Protein AF-A0A956BL75-F1 (afdb_monomer)

Secondary structure (DSSP, 8-state):
--S--S-HHHHHHHTTTSHHHHHHHHHHH-HHHHHHTSTT--TTPPP--PPPPTT-EE-TTTT-STTEEEEEEGGGTEEEEEESS--SSPPTTHHHH-EEPSSPSEE-TTS-EEEEEESSSS-EEEEEEEETTEEEEEEESSHHHHHHHHHT--

Structure (mmCIF, N/CA/C/O backbone):
data_AF-A0A956BL75-F1
#
_entry.id   AF-A0A956BL75-F1
#
loop_
_atom_site.group_PDB
_atom_site.id
_atom_site.type_symbol
_atom_site.label_atom_id
_atom_site.label_alt_id
_atom_site.label_comp_id
_atom_site.label_asym_id
_atom_site.label_entity_id
_atom_site.label_seq_id
_atom_site.pdbx_PDB_ins_code
_atom_site.Cartn_x
_atom_site.Cartn_y
_atom_site.Cartn_z
_atom_site.occupancy
_atom_site.B_iso_or_equiv
_atom_site.auth_seq_id
_atom_site.auth_comp_id
_atom_site.auth_asym_id
_atom_site.auth_atom_id
_atom_site.pdbx_PDB_model_num
ATOM 1 N N . LEU A 1 1 ? 3.929 -4.082 -9.892 1.00 60.03 1 LEU A N 1
ATOM 2 C CA . LEU A 1 1 ? 3.280 -4.144 -8.554 1.00 60.03 1 LEU A CA 1
ATOM 3 C C . LEU A 1 1 ? 1.810 -4.545 -8.635 1.00 60.03 1 LEU A C 1
ATOM 5 O O . LEU A 1 1 ? 1.449 -5.554 -8.051 1.00 60.03 1 LEU A O 1
ATOM 9 N N . ILE A 1 2 ? 0.968 -3.814 -9.368 1.00 56.50 2 ILE A N 1
ATOM 10 C CA . ILE A 1 2 ? -0.475 -4.109 -9.475 1.00 56.50 2 ILE A CA 1
ATOM 11 C C . ILE A 1 2 ? -0.804 -5.107 -10.604 1.00 56.50 2 ILE A C 1
ATOM 13 O O . ILE A 1 2 ? -1.743 -5.888 -10.495 1.00 56.50 2 ILE A O 1
ATOM 17 N N . THR A 1 3 ? 0.013 -5.136 -11.657 1.00 53.84 3 THR A N 1
ATOM 18 C CA . THR A 1 3 ? -0.198 -5.933 -12.880 1.00 53.84 3 THR A CA 1
ATOM 19 C C . THR A 1 3 ? 0.192 -7.412 -12.768 1.00 53.84 3 THR A C 1
ATOM 21 O O . THR A 1 3 ? -0.153 -8.186 -13.651 1.00 53.84 3 THR A O 1
ATOM 24 N N . GLY A 1 4 ? 0.859 -7.818 -11.679 1.00 46.44 4 GLY A N 1
ATOM 25 C CA . GLY A 1 4 ? 1.045 -9.226 -11.311 1.00 46.44 4 GLY A CA 1
ATOM 26 C C . GLY A 1 4 ? 1.778 -10.096 -12.336 1.00 46.44 4 GLY A C 1
ATOM 27 O O . GLY A 1 4 ? 1.235 -11.117 -12.752 1.00 46.44 4 GLY A O 1
ATOM 28 N N . SER A 1 5 ? 3.013 -9.757 -12.711 1.00 50.50 5 SER A N 1
ATOM 29 C CA . SER A 1 5 ? 3.868 -10.765 -13.341 1.00 50.50 5 SER A CA 1
ATOM 30 C C . SER A 1 5 ? 4.125 -11.916 -12.365 1.00 50.50 5 SER A C 1
ATOM 32 O O . SER A 1 5 ? 4.297 -11.716 -11.160 1.00 50.50 5 SER A O 1
ATOM 34 N N . GLY A 1 6 ? 4.093 -13.143 -12.884 1.00 52.66 6 GLY A N 1
ATOM 35 C CA . GLY A 1 6 ? 4.234 -14.361 -12.082 1.00 52.66 6 GLY A CA 1
ATOM 36 C C . GLY A 1 6 ? 5.617 -14.539 -11.444 1.00 52.66 6 GLY A C 1
ATOM 37 O O . GLY A 1 6 ? 5.751 -15.364 -10.546 1.00 52.66 6 GLY A O 1
ATOM 38 N N . ASP A 1 7 ? 6.619 -13.761 -11.869 1.00 64.81 7 ASP A N 1
ATOM 39 C CA . ASP A 1 7 ? 7.974 -13.773 -11.317 1.00 64.81 7 ASP A CA 1
ATOM 40 C C . ASP A 1 7 ? 8.522 -12.346 -11.161 1.00 64.81 7 ASP A C 1
ATOM 42 O O . ASP A 1 7 ? 9.241 -11.807 -12.003 1.00 64.81 7 ASP A O 1
ATOM 46 N N . ALA A 1 8 ? 8.199 -11.732 -10.026 1.00 59.56 8 ALA A N 1
ATOM 47 C CA . ALA A 1 8 ? 8.665 -10.391 -9.700 1.00 59.56 8 ALA A CA 1
ATOM 48 C C . ALA A 1 8 ? 10.193 -10.275 -9.559 1.00 59.56 8 ALA A C 1
ATOM 50 O O . ALA A 1 8 ? 10.729 -9.175 -9.690 1.00 59.56 8 ALA A O 1
ATOM 51 N N . ARG A 1 9 ? 10.909 -11.381 -9.291 1.00 61.72 9 ARG A N 1
ATOM 52 C CA . ARG A 1 9 ? 12.379 -11.369 -9.244 1.00 61.72 9 ARG A CA 1
ATOM 53 C C . ARG A 1 9 ? 12.963 -11.309 -10.651 1.00 61.72 9 ARG A C 1
ATOM 55 O O . ARG A 1 9 ? 13.946 -10.601 -10.847 1.00 61.72 9 ARG A O 1
ATOM 62 N N . ALA A 1 10 ? 12.386 -12.033 -11.609 1.00 59.06 10 ALA A N 1
ATOM 63 C CA . ALA A 1 10 ? 12.796 -11.959 -13.010 1.00 59.06 10 ALA A CA 1
ATOM 64 C C . ALA A 1 10 ? 12.554 -10.559 -13.592 1.00 59.06 10 ALA A C 1
ATOM 66 O O . ALA A 1 10 ? 13.472 -9.980 -14.172 1.00 59.06 10 ALA A O 1
ATOM 67 N N . ASP A 1 11 ? 11.380 -9.978 -13.348 1.00 60.78 11 ASP A N 1
ATOM 68 C CA . ASP A 1 11 ? 11.044 -8.630 -13.816 1.00 60.78 11 ASP A CA 1
ATOM 69 C C . ASP A 1 11 ? 11.942 -7.554 -13.198 1.00 60.78 11 ASP A C 1
ATOM 71 O O . ASP A 1 11 ? 12.457 -6.687 -13.901 1.00 60.78 11 ASP A O 1
ATOM 75 N N . ALA A 1 12 ? 12.188 -7.620 -11.886 1.00 58.88 12 ALA A N 1
ATOM 76 C CA . ALA A 1 12 ? 13.060 -6.653 -11.227 1.00 58.88 12 ALA A CA 1
ATOM 77 C C . ALA A 1 12 ? 14.527 -6.789 -11.681 1.00 58.88 12 ALA A C 1
ATOM 79 O O . ALA A 1 12 ? 15.234 -5.791 -11.776 1.00 58.88 12 ALA A O 1
ATOM 80 N N . ARG A 1 13 ? 14.991 -7.996 -12.036 1.00 58.41 13 ARG A N 1
ATOM 81 C CA . ARG A 1 13 ? 16.328 -8.195 -12.626 1.00 58.41 13 ARG A CA 1
ATOM 82 C C . ARG A 1 13 ? 16.459 -7.622 -14.035 1.00 58.41 13 ARG A C 1
ATOM 84 O O . ARG A 1 13 ? 17.552 -7.202 -14.395 1.00 58.41 13 ARG A O 1
ATOM 91 N N . GLN A 1 14 ? 15.387 -7.584 -14.826 1.00 56.22 14 GLN A N 1
ATOM 92 C CA . GLN A 1 14 ? 15.415 -6.932 -16.144 1.00 56.22 14 GLN A CA 1
ATOM 93 C C . GLN A 1 14 ? 15.562 -5.406 -16.044 1.00 56.22 14 GLN A C 1
ATOM 95 O O . GLN A 1 14 ? 15.996 -4.773 -16.999 1.00 56.22 14 GLN A O 1
ATOM 100 N N . LEU A 1 15 ? 15.254 -4.836 -14.876 1.00 53.03 15 LEU A N 1
ATOM 101 C CA . LEU A 1 15 ? 15.362 -3.413 -14.560 1.00 53.03 15 LEU A CA 1
ATOM 102 C C . LEU A 1 15 ? 16.578 -3.101 -13.661 1.00 53.03 15 LEU A C 1
ATOM 104 O O . LEU A 1 15 ? 16.610 -2.046 -13.040 1.00 53.03 15 LEU A O 1
ATOM 108 N N . ALA A 1 16 ? 17.556 -4.013 -13.543 1.00 51.25 16 ALA A N 1
ATOM 109 C CA . ALA A 1 16 ? 18.610 -3.994 -12.513 1.00 51.25 16 ALA A CA 1
ATOM 110 C C . ALA A 1 16 ? 19.476 -2.716 -12.445 1.00 51.25 16 ALA A C 1
ATOM 112 O O . ALA A 1 16 ? 20.066 -2.451 -11.394 1.00 51.25 16 ALA A O 1
ATOM 113 N N . ASP A 1 17 ? 19.519 -1.921 -13.517 1.00 52.91 17 ASP A N 1
ATOM 114 C CA . ASP A 1 17 ? 20.222 -0.631 -13.554 1.00 52.91 17 ASP A CA 1
ATOM 115 C C . ASP A 1 17 ? 19.415 0.521 -12.918 1.00 52.91 17 ASP A C 1
ATOM 117 O O . ASP A 1 17 ? 19.926 1.629 -12.751 1.00 52.91 17 ASP A O 1
ATOM 121 N N . GLU A 1 18 ? 18.164 0.280 -12.513 1.00 65.38 18 GLU A N 1
ATOM 122 C CA . GLU A 1 18 ? 17.333 1.255 -11.812 1.00 65.38 18 GLU A CA 1
ATOM 123 C C . GLU A 1 18 ? 17.427 1.085 -10.282 1.00 65.38 18 GLU A C 1
ATOM 125 O O . GLU A 1 18 ? 17.091 0.018 -9.753 1.00 65.38 18 GLU A O 1
ATOM 130 N N . PRO A 1 19 ? 17.765 2.147 -9.519 1.00 69.94 19 PRO A N 1
ATOM 131 C CA . PRO A 1 19 ? 17.785 2.117 -8.049 1.00 69.94 19 PRO A CA 1
ATOM 132 C C . PRO A 1 19 ? 16.494 1.574 -7.411 1.00 69.94 19 PRO A C 1
ATOM 134 O O . PRO A 1 19 ? 16.517 0.946 -6.358 1.00 69.94 19 PRO A O 1
ATOM 137 N N . ARG A 1 20 ? 15.348 1.751 -8.076 1.00 69.75 20 ARG A N 1
ATOM 138 C CA . ARG A 1 20 ? 14.040 1.259 -7.618 1.00 69.75 20 ARG A CA 1
ATOM 139 C C . ARG A 1 20 ? 13.873 -0.251 -7.764 1.00 69.75 20 ARG A C 1
ATOM 141 O O . ARG A 1 20 ? 13.225 -0.875 -6.926 1.00 69.75 20 ARG A O 1
ATOM 148 N N . ALA A 1 21 ? 14.462 -0.848 -8.798 1.00 72.44 21 ALA A N 1
ATOM 149 C CA . ALA A 1 21 ? 14.468 -2.295 -8.962 1.00 72.44 21 ALA A CA 1
ATOM 150 C C . ALA A 1 21 ? 15.277 -2.965 -7.845 1.00 72.44 21 ALA A C 1
ATOM 152 O O . ALA A 1 21 ? 14.875 -4.011 -7.340 1.00 72.44 21 ALA A O 1
ATOM 153 N N . GLN A 1 22 ? 16.358 -2.321 -7.392 1.00 77.38 22 GLN A N 1
ATOM 154 C CA . GLN A 1 22 ? 17.138 -2.787 -6.246 1.00 77.38 22 GLN A CA 1
ATOM 155 C C . GLN A 1 22 ? 16.331 -2.762 -4.947 1.00 77.38 22 GLN A C 1
ATOM 157 O O . GLN A 1 22 ? 16.410 -3.721 -4.188 1.00 77.38 22 GLN A O 1
ATOM 162 N N . GLU A 1 23 ? 15.506 -1.740 -4.707 1.00 77.50 23 GLU A N 1
ATOM 163 C CA . GLU A 1 23 ? 14.639 -1.698 -3.519 1.00 77.50 23 GLU A CA 1
ATOM 164 C C . GLU A 1 23 ? 13.542 -2.778 -3.559 1.00 77.50 23 GLU A C 1
ATOM 166 O O . GLU A 1 23 ? 13.236 -3.399 -2.541 1.00 77.50 23 GLU A O 1
ATOM 171 N N . ILE A 1 24 ? 13.009 -3.096 -4.745 1.00 76.94 24 ILE A N 1
ATOM 172 C CA . ILE A 1 24 ? 12.106 -4.246 -4.926 1.00 76.94 24 ILE A CA 1
ATOM 173 C C . ILE A 1 24 ? 12.846 -5.561 -4.651 1.00 76.94 24 ILE A C 1
ATOM 175 O O . ILE A 1 24 ? 12.344 -6.415 -3.920 1.00 76.94 24 ILE A O 1
ATOM 179 N N . LEU A 1 25 ? 14.044 -5.735 -5.213 1.00 79.44 25 LEU A N 1
ATOM 180 C CA . LEU A 1 25 ? 14.860 -6.930 -4.997 1.00 79.44 25 LEU A CA 1
ATOM 181 C C . LEU A 1 25 ? 15.270 -7.081 -3.530 1.00 79.44 25 LEU A C 1
ATOM 183 O O . LEU A 1 25 ? 15.259 -8.203 -3.029 1.00 79.44 25 LEU A O 1
ATOM 187 N N . LEU A 1 26 ? 15.575 -5.982 -2.839 1.00 81.06 26 LEU A N 1
ATOM 188 C CA . LEU A 1 26 ? 15.877 -5.968 -1.413 1.00 81.06 26 LEU A CA 1
ATOM 189 C C . LEU A 1 26 ? 14.651 -6.370 -0.602 1.00 81.06 26 LEU A C 1
ATOM 191 O O . LEU A 1 26 ? 14.758 -7.264 0.226 1.00 81.06 26 LEU A O 1
ATOM 195 N N . ALA A 1 27 ? 13.480 -5.790 -0.872 1.00 78.94 27 ALA A N 1
ATOM 196 C CA . ALA A 1 27 ? 12.259 -6.165 -0.167 1.00 78.94 27 ALA A CA 1
ATOM 197 C C . ALA A 1 27 ? 11.928 -7.653 -0.335 1.00 78.94 27 ALA A C 1
ATOM 199 O O . ALA A 1 27 ? 11.509 -8.285 0.624 1.00 78.94 27 ALA A O 1
ATOM 200 N N . ILE A 1 28 ? 12.170 -8.238 -1.513 1.00 78.56 28 ILE A N 1
ATOM 201 C CA . ILE A 1 28 ? 11.916 -9.667 -1.769 1.00 78.56 28 ILE A CA 1
ATOM 202 C C . ILE A 1 28 ? 13.048 -10.574 -1.236 1.00 78.56 28 ILE A C 1
ATOM 204 O O . ILE A 1 28 ? 12.814 -11.740 -0.907 1.00 78.56 28 ILE A O 1
ATOM 208 N N . GLY A 1 29 ? 14.297 -10.107 -1.250 1.00 80.50 29 GLY A N 1
ATOM 209 C CA . GLY A 1 29 ? 15.486 -10.884 -0.878 1.00 80.50 29 GLY A CA 1
ATOM 210 C C . GLY A 1 29 ? 15.790 -10.849 0.618 1.00 80.50 29 GLY A C 1
ATOM 211 O O . GLY A 1 29 ? 16.109 -11.886 1.195 1.00 80.50 29 GLY A O 1
ATOM 212 N N . SER A 1 30 ? 15.619 -9.677 1.225 1.00 85.50 30 SER A N 1
ATOM 213 C CA . SER A 1 30 ? 15.847 -9.374 2.6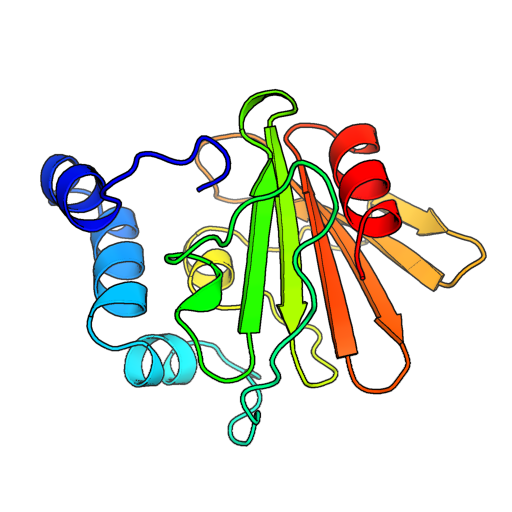38 1.00 85.50 30 SER A CA 1
ATOM 214 C C . SER A 1 30 ? 14.758 -8.426 3.176 1.00 85.50 30 SER A C 1
ATOM 216 O O . SER A 1 30 ? 15.015 -7.240 3.406 1.00 85.50 30 SER A O 1
ATOM 218 N N . PRO A 1 31 ? 13.528 -8.916 3.420 1.00 82.56 31 PRO A N 1
ATOM 219 C CA . PRO A 1 31 ? 12.431 -8.054 3.859 1.00 82.56 31 PRO A CA 1
ATOM 220 C C . PRO A 1 31 ? 12.683 -7.320 5.183 1.00 82.56 31 PRO A C 1
ATOM 222 O O . PRO A 1 31 ? 12.211 -6.199 5.362 1.00 82.56 31 PRO A O 1
ATOM 225 N N . ALA A 1 32 ? 13.438 -7.932 6.102 1.00 83.62 32 ALA A N 1
ATOM 226 C CA . ALA A 1 32 ? 13.819 -7.309 7.369 1.00 83.62 32 ALA A CA 1
ATOM 227 C C . ALA A 1 32 ? 14.713 -6.075 7.155 1.00 83.62 32 ALA A C 1
ATOM 229 O O . ALA A 1 32 ? 14.476 -5.036 7.766 1.00 83.62 32 ALA A O 1
ATOM 230 N N . ASP A 1 33 ? 15.677 -6.161 6.235 1.00 84.56 33 ASP A N 1
ATOM 231 C CA . ASP A 1 33 ? 16.564 -5.042 5.901 1.00 84.56 33 ASP A CA 1
ATOM 232 C C . ASP A 1 33 ? 15.786 -3.912 5.214 1.00 84.56 33 ASP A C 1
ATOM 234 O O . ASP A 1 33 ? 16.001 -2.737 5.507 1.00 84.56 33 ASP A O 1
ATOM 238 N N . ALA A 1 34 ? 14.841 -4.257 4.330 1.00 83.81 34 ALA A N 1
ATOM 239 C CA . ALA A 1 34 ? 13.962 -3.276 3.697 1.00 83.81 34 ALA A CA 1
ATOM 240 C C . ALA A 1 34 ? 13.078 -2.549 4.723 1.00 83.81 34 ALA A C 1
ATOM 242 O O . ALA A 1 34 ? 12.913 -1.337 4.634 1.00 83.81 34 ALA A O 1
ATOM 243 N N . A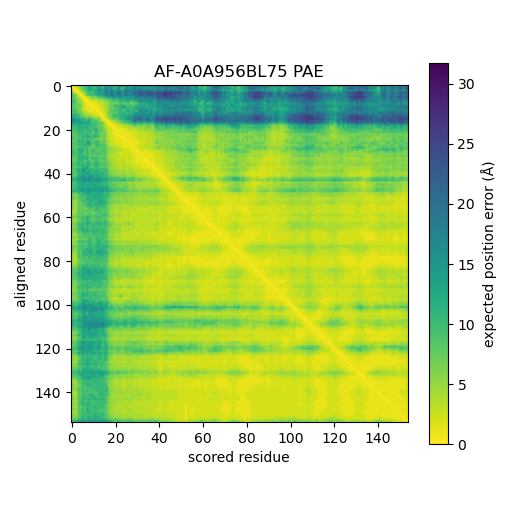LA A 1 35 ? 12.545 -3.266 5.717 1.00 84.69 35 ALA A N 1
ATOM 244 C CA . ALA A 1 35 ? 11.775 -2.676 6.809 1.00 84.69 35 ALA A CA 1
ATOM 245 C C . ALA A 1 35 ? 12.630 -1.773 7.713 1.00 84.69 35 ALA A C 1
ATOM 247 O O . ALA A 1 35 ? 12.201 -0.673 8.046 1.00 84.69 35 ALA A O 1
ATOM 248 N N . ALA A 1 36 ? 13.857 -2.185 8.046 1.00 85.75 36 ALA A N 1
ATOM 249 C CA . ALA A 1 36 ? 14.774 -1.408 8.884 1.00 85.75 36 ALA A CA 1
ATOM 250 C C . ALA A 1 36 ? 15.181 -0.054 8.269 1.00 85.75 36 ALA A C 1
ATOM 252 O O . ALA A 1 36 ? 15.570 0.860 8.994 1.00 85.75 36 ALA A O 1
ATOM 253 N N . LYS A 1 37 ? 15.083 0.095 6.941 1.00 85.94 37 LYS A N 1
ATOM 254 C CA . LYS A 1 37 ? 15.328 1.363 6.234 1.00 85.94 37 LYS A CA 1
ATOM 255 C C . LYS A 1 37 ? 14.166 2.357 6.313 1.00 85.94 37 LYS A C 1
ATOM 257 O O . LYS A 1 37 ? 14.352 3.523 5.970 1.00 85.94 37 LYS A O 1
ATOM 262 N N . VAL A 1 38 ? 12.969 1.914 6.691 1.00 87.75 38 VAL A N 1
ATOM 263 C CA . VAL A 1 38 ? 11.769 2.756 6.697 1.00 87.75 38 VAL A CA 1
ATOM 264 C C . VAL A 1 38 ? 11.622 3.393 8.076 1.00 87.75 38 VAL A C 1
ATOM 266 O O . VAL A 1 38 ? 11.249 2.737 9.047 1.00 87.75 38 VAL A O 1
ATOM 269 N N . GLU A 1 39 ? 11.912 4.689 8.167 1.00 88.69 39 GLU A N 1
ATOM 270 C CA . GLU A 1 39 ? 11.751 5.450 9.408 1.00 88.69 39 GLU A CA 1
ATOM 271 C C . GLU A 1 39 ? 10.296 5.393 9.903 1.00 88.69 39 GLU A C 1
ATOM 273 O O . GLU A 1 39 ? 9.352 5.590 9.136 1.00 88.69 39 GLU A O 1
ATOM 278 N N . GLY A 1 40 ? 10.109 5.089 11.191 1.00 88.88 40 GLY A N 1
ATOM 279 C CA . GLY A 1 40 ? 8.784 4.943 11.801 1.00 88.88 40 GLY A CA 1
ATOM 280 C C . GLY A 1 40 ? 8.059 3.633 11.468 1.00 88.88 40 GLY A C 1
ATOM 281 O O . GLY A 1 40 ? 6.895 3.477 11.842 1.00 88.88 40 GLY A O 1
ATOM 282 N N . TRP A 1 41 ? 8.710 2.682 10.785 1.00 91.38 41 TRP A N 1
ATOM 283 C CA . TRP A 1 41 ? 8.132 1.360 10.555 1.00 91.38 41 TRP A CA 1
ATOM 284 C C . TRP A 1 41 ? 8.038 0.555 11.864 1.00 91.38 41 TRP A C 1
ATOM 286 O O . TRP A 1 41 ? 9.024 0.489 12.603 1.00 91.38 41 TRP A O 1
ATOM 296 N N . PRO A 1 42 ? 6.892 -0.081 12.179 1.00 89.50 42 PRO A N 1
ATOM 297 C CA . PRO A 1 42 ? 6.772 -0.859 13.408 1.00 89.50 42 PRO A CA 1
ATOM 298 C C . PRO A 1 42 ? 7.661 -2.114 13.370 1.00 89.50 42 PRO A C 1
ATOM 300 O O . PRO A 1 42 ? 7.609 -2.897 12.421 1.00 89.50 42 PRO A O 1
ATOM 303 N N . ALA A 1 43 ? 8.471 -2.319 14.413 1.00 81.12 43 ALA A N 1
ATOM 304 C CA . ALA A 1 43 ? 9.460 -3.401 14.463 1.00 81.12 43 ALA A CA 1
ATOM 305 C C . ALA A 1 43 ? 8.857 -4.784 14.789 1.00 81.12 43 ALA A C 1
ATOM 307 O O . ALA A 1 43 ? 9.363 -5.806 14.326 1.00 81.12 43 ALA A O 1
ATOM 308 N N . ASP A 1 44 ? 7.755 -4.814 15.542 1.00 84.38 44 ASP A N 1
ATOM 309 C CA . ASP A 1 44 ? 7.231 -6.034 16.174 1.00 84.38 44 ASP A CA 1
ATOM 310 C C . ASP A 1 44 ? 5.946 -6.566 15.521 1.00 84.38 44 ASP A C 1
ATOM 312 O O . ASP A 1 44 ? 5.122 -7.214 16.169 1.00 84.38 44 ASP A O 1
ATOM 316 N N . LEU A 1 45 ? 5.759 -6.311 14.223 1.00 90.44 45 LEU A N 1
ATOM 317 C CA . LEU A 1 45 ? 4.584 -6.803 13.506 1.00 90.44 45 LEU A CA 1
ATOM 318 C C . LEU A 1 45 ? 4.595 -8.336 13.436 1.00 90.44 45 LEU A C 1
ATOM 320 O O . LEU A 1 45 ? 5.598 -8.961 13.078 1.00 90.44 45 LEU A O 1
ATOM 324 N N . ALA A 1 46 ? 3.463 -8.955 13.758 1.00 89.25 46 ALA A N 1
ATOM 325 C CA . ALA A 1 46 ? 3.274 -10.393 13.630 1.00 89.25 46 ALA A CA 1
ATOM 326 C C . ALA A 1 46 ? 2.613 -10.729 12.290 1.00 89.25 46 ALA A C 1
ATOM 328 O O . ALA A 1 46 ? 1.711 -10.024 11.837 1.00 89.25 46 ALA A O 1
ATOM 329 N N . ASP A 1 47 ? 3.030 -11.830 11.667 1.00 89.44 47 ASP A N 1
ATOM 330 C CA . ASP A 1 47 ? 2.359 -12.313 10.465 1.00 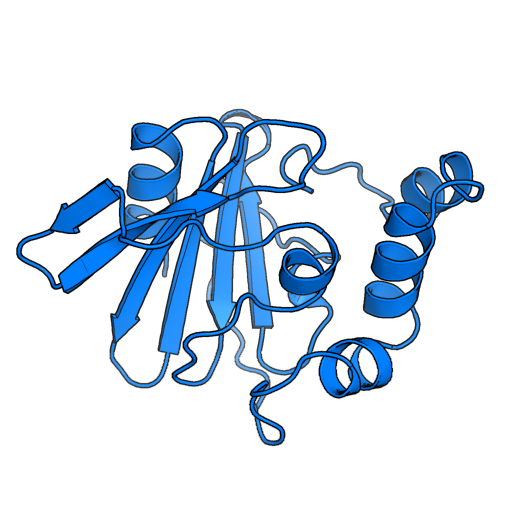89.44 47 ASP A CA 1
ATOM 331 C C . ASP A 1 47 ? 0.973 -12.843 10.824 1.00 89.44 47 ASP A C 1
ATOM 333 O O . ASP A 1 47 ? 0.828 -13.747 11.649 1.00 89.44 47 ASP A O 1
ATOM 337 N N . GLU A 1 48 ? -0.041 -12.308 10.156 1.00 88.12 48 GLU A N 1
ATOM 338 C CA . GLU A 1 48 ? -1.405 -12.804 10.229 1.00 88.12 48 GLU A CA 1
ATOM 339 C C . GLU A 1 48 ? -1.854 -13.294 8.856 1.00 88.12 48 GLU A C 1
ATOM 341 O O . GLU A 1 48 ? -1.579 -12.678 7.823 1.00 88.12 48 GLU A O 1
ATOM 346 N N . ARG A 1 49 ? -2.549 -14.434 8.840 1.00 83.81 49 ARG A N 1
ATOM 347 C CA . ARG A 1 49 ? -3.100 -15.005 7.612 1.00 83.81 49 ARG A CA 1
ATOM 348 C C . ARG A 1 49 ? -4.497 -14.462 7.372 1.00 83.81 49 ARG A C 1
ATOM 350 O O . ARG A 1 49 ? -5.475 -15.021 7.860 1.00 83.81 49 ARG A O 1
ATOM 357 N N . LEU A 1 50 ? -4.579 -13.422 6.553 1.00 91.94 50 LEU A N 1
ATOM 358 C CA . LEU A 1 50 ? -5.857 -12.900 6.088 1.00 91.94 50 LEU A CA 1
ATOM 359 C C . LEU A 1 50 ? -6.417 -13.742 4.942 1.00 91.94 50 LEU A C 1
ATOM 361 O O . LEU A 1 50 ? -5.689 -14.271 4.095 1.00 91.94 50 LEU A O 1
ATOM 365 N N . ARG A 1 51 ? -7.747 -13.841 4.890 1.00 93.75 51 ARG A N 1
ATOM 366 C CA . ARG A 1 51 ? -8.436 -14.470 3.765 1.00 93.75 51 ARG A CA 1
ATOM 367 C C . ARG A 1 51 ? -8.220 -13.624 2.511 1.00 93.75 51 ARG A C 1
ATOM 369 O O . ARG A 1 51 ? -8.468 -12.425 2.518 1.00 93.75 51 ARG A O 1
ATOM 376 N N . THR A 1 52 ? -7.815 -14.260 1.414 1.00 94.94 52 THR A N 1
ATOM 377 C CA . THR A 1 52 ? -7.719 -13.580 0.117 1.00 94.94 52 THR A CA 1
ATOM 378 C C . THR A 1 52 ? -9.107 -13.114 -0.343 1.00 94.94 52 THR A C 1
ATOM 380 O O . THR A 1 52 ? -10.016 -13.949 -0.428 1.00 94.94 52 THR A O 1
ATOM 383 N N . PRO A 1 53 ? -9.288 -11.820 -0.667 1.00 95.75 53 PRO A N 1
ATOM 384 C CA . PRO A 1 53 ? -10.549 -11.313 -1.198 1.00 95.75 53 PRO A CA 1
ATOM 385 C C . PRO A 1 53 ? -10.939 -11.964 -2.530 1.00 95.75 53 PRO A C 1
ATOM 387 O O . PRO A 1 53 ? -10.089 -12.379 -3.322 1.00 95.75 53 PRO A O 1
ATOM 390 N N . ASN A 1 54 ? -12.241 -12.036 -2.811 1.00 94.00 54 ASN A N 1
ATOM 391 C CA . ASN A 1 54 ? -12.748 -12.671 -4.029 1.00 94.00 54 ASN A CA 1
ATOM 392 C C . ASN A 1 54 ? -12.202 -11.987 -5.296 1.00 94.00 54 ASN A C 1
ATOM 394 O O . ASN A 1 54 ? -12.352 -10.781 -5.475 1.00 94.00 54 ASN A O 1
ATOM 398 N N . GLY A 1 55 ? -11.608 -12.771 -6.201 1.00 93.19 55 GLY A N 1
ATOM 399 C CA . GLY A 1 55 ? -11.013 -12.271 -7.449 1.00 93.19 55 GLY A CA 1
ATOM 400 C C . GLY A 1 55 ? -9.592 -11.715 -7.303 1.00 93.19 55 GLY A C 1
ATOM 401 O O . GLY A 1 55 ? -8.957 -11.400 -8.307 1.00 93.19 55 GLY A O 1
ATOM 402 N N . TYR A 1 56 ? -9.064 -11.642 -6.080 1.00 95.38 56 TYR A N 1
ATOM 403 C CA . TYR A 1 56 ? -7.684 -11.249 -5.824 1.00 95.38 56 TYR A CA 1
ATOM 404 C C . TYR A 1 56 ? -6.758 -12.469 -5.735 1.00 95.38 56 TYR A C 1
ATOM 406 O O . TYR A 1 56 ? -7.185 -13.605 -5.527 1.00 95.38 56 TYR A O 1
ATOM 414 N N . ARG A 1 57 ? -5.455 -12.223 -5.879 1.00 94.56 57 ARG A N 1
ATOM 415 C CA . ARG A 1 57 ? -4.371 -13.186 -5.642 1.00 94.56 57 ARG A CA 1
ATOM 416 C C . ARG A 1 57 ? -3.356 -12.580 -4.685 1.00 94.56 57 ARG A C 1
ATOM 418 O O . ARG A 1 57 ? -3.191 -11.365 -4.681 1.00 94.56 57 ARG A O 1
ATOM 425 N N . VAL A 1 58 ? -2.656 -13.405 -3.911 1.00 93.38 58 VAL A N 1
ATOM 426 C CA . VAL A 1 58 ? -1.555 -12.941 -3.047 1.00 93.38 58 VAL A CA 1
ATOM 427 C C . VAL A 1 58 ? -0.494 -12.227 -3.888 1.00 93.38 58 VAL A C 1
ATOM 429 O O . VAL A 1 58 ? -0.117 -12.711 -4.956 1.00 93.38 58 VAL A O 1
ATOM 432 N N . ASN A 1 59 ? -0.024 -11.075 -3.408 1.00 91.12 59 ASN A N 1
ATOM 433 C CA . ASN A 1 59 ? 1.043 -10.308 -4.037 1.00 91.12 59 ASN A CA 1
ATOM 434 C C . ASN A 1 59 ? 2.355 -10.486 -3.258 1.00 91.12 59 ASN A C 1
ATOM 436 O O . ASN A 1 59 ? 2.529 -9.816 -2.242 1.00 91.12 59 ASN A O 1
ATOM 440 N N . PRO A 1 60 ? 3.300 -11.309 -3.749 1.00 86.06 60 PRO A N 1
ATOM 441 C CA . PRO A 1 60 ? 4.505 -11.658 -2.998 1.00 86.06 60 PRO A CA 1
ATOM 442 C C . PRO A 1 60 ? 5.472 -10.485 -2.798 1.00 86.06 60 PRO A C 1
ATOM 444 O O . PRO A 1 60 ? 6.314 -10.536 -1.911 1.00 86.06 60 PRO A O 1
ATOM 447 N N . VAL A 1 61 ? 5.380 -9.437 -3.623 1.00 86.56 61 VAL A N 1
ATOM 448 C CA . VAL A 1 61 ? 6.253 -8.259 -3.518 1.00 86.56 61 VAL A CA 1
ATOM 449 C C . VAL A 1 61 ? 5.744 -7.313 -2.445 1.00 86.56 61 VAL A C 1
ATOM 451 O O . VAL A 1 61 ? 6.512 -6.834 -1.621 1.00 86.56 61 VAL A O 1
ATOM 454 N N . LEU A 1 62 ? 4.440 -7.033 -2.466 1.00 90.44 62 LEU A N 1
ATOM 455 C CA . LEU A 1 62 ? 3.816 -6.128 -1.504 1.00 90.44 62 LEU A CA 1
ATOM 456 C C . LEU A 1 62 ? 3.631 -6.777 -0.128 1.00 90.44 62 LEU A C 1
ATOM 458 O O . LEU A 1 62 ? 3.530 -6.059 0.856 1.00 90.44 62 LEU A O 1
ATOM 462 N N . SER A 1 63 ? 3.603 -8.111 -0.052 1.00 91.06 63 SER A N 1
ATOM 463 C CA . SER A 1 63 ? 3.532 -8.870 1.202 1.00 91.06 63 SER A CA 1
ATOM 464 C C . SER A 1 63 ? 4.905 -9.323 1.706 1.00 91.06 63 SER A C 1
ATOM 466 O O . SER A 1 63 ? 4.985 -10.282 2.468 1.00 91.06 63 SER A O 1
ATOM 468 N N . ALA A 1 64 ? 5.999 -8.750 1.195 1.00 87.06 64 ALA A N 1
ATOM 469 C CA . ALA A 1 64 ? 7.326 -9.268 1.504 1.00 87.06 64 ALA A CA 1
ATOM 470 C C . ALA A 1 64 ? 7.722 -8.990 2.962 1.00 87.06 64 ALA A C 1
ATOM 472 O O . ALA A 1 64 ? 8.348 -9.830 3.606 1.00 87.06 64 ALA A O 1
ATOM 473 N N . ALA A 1 65 ? 7.346 -7.821 3.484 1.00 89.56 65 ALA A N 1
ATOM 474 C CA . ALA A 1 65 ? 7.650 -7.426 4.850 1.00 89.56 65 ALA A CA 1
ATOM 475 C C . ALA A 1 65 ? 6.767 -8.138 5.880 1.00 89.56 65 ALA A C 1
ATOM 477 O O . ALA A 1 65 ? 5.589 -8.409 5.647 1.00 89.56 65 ALA A O 1
ATOM 478 N N . ARG A 1 66 ? 7.357 -8.400 7.049 1.00 90.38 66 ARG A N 1
ATOM 479 C CA . ARG A 1 66 ? 6.680 -9.061 8.165 1.00 90.38 66 ARG A CA 1
ATOM 480 C C . ARG A 1 66 ? 5.450 -8.266 8.608 1.00 90.38 66 ARG A C 1
ATOM 482 O O . ARG A 1 66 ? 5.496 -7.040 8.707 1.00 90.38 66 ARG A O 1
ATOM 489 N N . GLY A 1 67 ? 4.363 -8.982 8.873 1.00 92.69 67 GLY A N 1
ATOM 490 C CA . GLY A 1 67 ? 3.071 -8.429 9.256 1.00 92.69 67 GLY A CA 1
ATOM 491 C C . GLY A 1 67 ? 2.351 -7.686 8.138 1.00 92.69 67 GLY A C 1
ATOM 492 O O . GLY A 1 67 ? 1.399 -6.964 8.420 1.00 92.69 67 GLY A O 1
ATOM 493 N N . VAL A 1 68 ? 2.775 -7.849 6.881 1.00 94.69 68 VAL A N 1
ATOM 494 C CA . VAL A 1 68 ? 2.099 -7.264 5.723 1.00 94.69 68 VAL A CA 1
ATOM 495 C C . VAL A 1 68 ? 1.454 -8.362 4.883 1.00 94.69 68 VAL A C 1
ATOM 497 O O . VAL A 1 68 ? 2.124 -9.192 4.276 1.00 94.69 68 VAL A O 1
ATOM 500 N N . SER A 1 69 ? 0.127 -8.337 4.797 1.00 95.56 69 SER A N 1
ATOM 501 C CA . SER A 1 69 ? -0.647 -9.151 3.859 1.00 95.56 69 SER A CA 1
ATOM 502 C C . SER A 1 69 ? -1.031 -8.304 2.654 1.00 95.56 69 SER A C 1
ATOM 504 O O . SER A 1 69 ? -1.626 -7.242 2.812 1.00 95.56 69 SER A O 1
ATOM 506 N N . ALA A 1 70 ? -0.733 -8.762 1.439 1.00 95.62 70 ALA A N 1
ATOM 507 C CA . ALA A 1 70 ? -1.070 -8.011 0.236 1.00 95.62 70 ALA A CA 1
ATOM 508 C C . ALA A 1 70 ? -1.687 -8.879 -0.855 1.00 95.62 70 ALA A C 1
ATOM 510 O O . ALA A 1 70 ? -1.293 -10.029 -1.071 1.00 95.62 70 ALA A O 1
ATOM 511 N N . PHE A 1 71 ? -2.629 -8.292 -1.587 1.00 95.94 71 PHE A N 1
ATOM 512 C CA . PHE A 1 71 ? -3.379 -8.955 -2.640 1.00 95.94 71 PHE A CA 1
ATOM 513 C C . PHE A 1 71 ? -3.502 -8.055 -3.871 1.00 95.94 71 PHE A C 1
ATOM 515 O O . PHE A 1 71 ? -3.709 -6.855 -3.735 1.00 95.94 71 PHE A O 1
ATOM 522 N N . SER A 1 72 ? -3.440 -8.621 -5.074 1.00 95.44 72 SER A N 1
ATOM 523 C CA . SER A 1 72 ? -3.646 -7.905 -6.339 1.00 95.44 72 SER A CA 1
ATOM 524 C C . SER A 1 72 ? -4.797 -8.491 -7.144 1.00 95.44 72 SER A C 1
ATOM 526 O O . SER A 1 72 ? -4.975 -9.708 -7.196 1.00 95.44 72 SER A O 1
ATOM 528 N N . HIS A 1 73 ? -5.524 -7.622 -7.840 1.00 94.94 73 HIS A N 1
ATOM 529 C CA . HIS A 1 73 ? -6.522 -7.981 -8.841 1.00 94.94 73 HIS A CA 1
ATOM 530 C C . HIS A 1 73 ? -6.077 -7.428 -10.199 1.00 94.94 73 HIS A C 1
ATOM 532 O O . HIS A 1 73 ? -6.330 -6.265 -10.514 1.00 94.94 73 HIS A O 1
ATOM 538 N N . ALA A 1 74 ? -5.425 -8.268 -11.009 1.00 87.38 74 ALA A N 1
ATOM 539 C CA . ALA A 1 74 ? -4.784 -7.846 -12.258 1.00 87.38 74 ALA A CA 1
ATOM 540 C C . ALA A 1 74 ? -5.773 -7.207 -13.251 1.00 87.38 74 ALA A C 1
ATOM 542 O O . ALA A 1 74 ? -5.526 -6.099 -13.717 1.00 87.38 74 ALA A O 1
ATOM 543 N N . ASP A 1 75 ? -6.933 -7.836 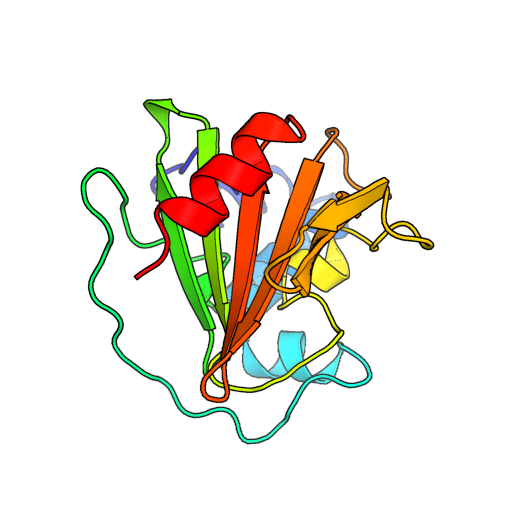-13.484 1.00 87.44 75 ASP A N 1
ATOM 544 C CA . ASP A 1 75 ? -7.920 -7.349 -14.469 1.00 87.44 75 ASP A CA 1
ATOM 545 C C . ASP A 1 75 ? -8.485 -5.965 -14.136 1.00 87.44 75 ASP A C 1
ATOM 547 O O . ASP A 1 75 ? -8.817 -5.183 -15.022 1.00 87.44 75 ASP A O 1
ATOM 551 N N . ARG A 1 76 ? -8.607 -5.657 -12.840 1.00 88.50 76 ARG A N 1
ATOM 552 C CA . ARG A 1 76 ? -9.120 -4.370 -12.352 1.00 88.50 76 ARG A CA 1
ATOM 553 C C . ARG A 1 76 ? -8.008 -3.384 -12.018 1.00 88.50 76 ARG A C 1
ATOM 555 O O . ARG A 1 76 ? -8.309 -2.249 -11.669 1.00 88.50 76 ARG A O 1
ATOM 562 N N . GLN A 1 77 ? -6.755 -3.826 -12.100 1.00 92.25 77 GLN A N 1
ATOM 563 C CA . GLN A 1 77 ? -5.576 -3.060 -11.728 1.00 92.25 77 GLN A CA 1
ATOM 564 C C . GLN A 1 77 ? -5.690 -2.459 -10.317 1.00 92.25 77 GLN A C 1
ATOM 566 O O . GLN A 1 77 ? -5.464 -1.268 -10.102 1.00 92.25 77 GLN A O 1
ATOM 571 N N . LEU A 1 78 ? -6.036 -3.311 -9.348 1.00 95.12 78 LEU A N 1
ATOM 572 C CA . LEU A 1 78 ? -6.167 -2.952 -7.934 1.00 95.12 78 LEU A CA 1
ATOM 573 C C . LEU A 1 78 ? -5.180 -3.744 -7.082 1.00 95.12 78 LEU A C 1
ATOM 575 O O . LEU A 1 78 ? -4.847 -4.884 -7.415 1.00 95.12 78 LEU A O 1
ATOM 579 N N . ALA A 1 79 ? -4.789 -3.185 -5.942 1.00 96.81 79 ALA A N 1
ATOM 580 C CA . ALA A 1 79 ? -4.145 -3.953 -4.884 1.00 96.81 79 ALA A CA 1
ATOM 581 C C . ALA A 1 79 ? -4.657 -3.547 -3.501 1.00 96.81 79 ALA A C 1
ATOM 583 O O . ALA A 1 79 ? -5.102 -2.424 -3.296 1.00 96.81 79 ALA A O 1
ATOM 584 N N . ILE A 1 80 ? -4.602 -4.482 -2.564 1.00 97.56 80 ILE A N 1
ATOM 585 C CA . ILE A 1 80 ? -4.915 -4.294 -1.150 1.00 97.56 80 ILE A CA 1
ATOM 586 C C . ILE A 1 80 ? -3.643 -4.615 -0.383 1.00 97.56 80 ILE A C 1
ATOM 588 O O . ILE A 1 80 ? -3.000 -5.624 -0.671 1.00 97.56 80 ILE A O 1
ATOM 592 N N . VAL A 1 81 ? -3.286 -3.776 0.580 1.00 97.25 81 VAL A N 1
ATOM 593 C CA . VAL A 1 81 ? -2.180 -4.021 1.502 1.00 97.25 81 VAL A CA 1
ATOM 594 C C . VAL A 1 81 ? -2.682 -3.803 2.918 1.00 97.25 81 VAL A C 1
ATOM 596 O O . VAL A 1 81 ? -3.152 -2.719 3.243 1.00 97.25 81 VAL A O 1
ATOM 599 N N . VAL A 1 82 ? -2.593 -4.828 3.751 1.00 97.06 82 VAL A N 1
ATOM 600 C CA . VAL A 1 82 ? -2.981 -4.794 5.159 1.00 97.06 82 VAL A CA 1
ATOM 601 C C . VAL A 1 82 ? -1.726 -4.947 5.999 1.00 97.06 82 VAL A C 1
ATOM 603 O O . VAL A 1 82 ? -0.984 -5.913 5.834 1.00 97.06 82 VAL A O 1
ATOM 606 N N . VAL A 1 83 ? -1.495 -3.990 6.888 1.00 96.81 83 VAL A N 1
ATOM 607 C CA . VAL A 1 83 ? -0.428 -4.012 7.887 1.00 96.81 83 VAL A CA 1
ATOM 608 C C . VAL A 1 83 ? -1.042 -4.438 9.215 1.00 96.81 83 VAL A C 1
ATOM 610 O O . VAL A 1 83 ? -2.021 -3.837 9.659 1.00 96.81 83 VAL A O 1
ATOM 613 N N . ASN A 1 84 ? -0.478 -5.467 9.847 1.00 95.00 84 ASN A N 1
ATOM 614 C CA . ASN A 1 84 ? -0.898 -5.981 11.152 1.00 95.00 84 ASN A CA 1
ATOM 615 C C . ASN A 1 84 ? -0.383 -5.112 12.311 1.00 95.00 84 ASN A C 1
ATOM 617 O O . ASN A 1 84 ? 0.398 -5.549 13.155 1.00 95.00 84 ASN A O 1
ATOM 621 N N . GLY A 1 85 ? -0.758 -3.841 12.256 1.00 93.81 85 GLY A N 1
ATOM 622 C CA . GLY A 1 85 ? -0.379 -2.783 13.174 1.00 93.81 85 GLY A CA 1
ATOM 623 C C . GLY A 1 85 ? -0.853 -1.438 12.634 1.00 93.81 85 GLY A C 1
ATOM 624 O O . GLY A 1 85 ? -0.942 -1.237 11.417 1.00 93.81 85 GLY A O 1
ATOM 625 N N . GLU A 1 86 ? -1.128 -0.496 13.531 1.00 92.25 86 GLU A N 1
ATOM 626 C CA . GLU A 1 86 ? -1.409 0.878 13.134 1.00 92.25 86 GLU A CA 1
ATOM 627 C C . GLU A 1 86 ? -0.113 1.604 12.775 1.00 92.25 86 GLU A C 1
ATOM 629 O O . GLU A 1 86 ? 0.839 1.679 13.549 1.00 92.25 86 GLU A O 1
ATOM 634 N N . THR A 1 87 ? -0.080 2.166 11.575 1.00 93.12 87 THR A N 1
ATOM 635 C CA . THR A 1 87 ? 1.051 2.945 11.071 1.00 93.12 87 THR A CA 1
ATOM 636 C C . THR A 1 87 ? 0.589 4.078 10.170 1.00 93.12 87 THR A C 1
ATOM 638 O O . THR A 1 87 ? -0.419 3.967 9.460 1.00 93.12 87 THR A O 1
ATOM 641 N N . ASP A 1 88 ? 1.347 5.175 10.197 1.00 91.31 88 ASP A N 1
ATOM 642 C CA . ASP A 1 88 ? 1.226 6.265 9.238 1.00 91.31 88 ASP A CA 1
ATOM 643 C C . ASP A 1 88 ? 2.123 6.109 8.015 1.00 91.31 88 ASP A C 1
ATOM 645 O O . ASP A 1 88 ? 1.953 6.826 7.036 1.00 91.31 88 ASP A O 1
ATOM 649 N N . VAL A 1 89 ? 3.051 5.161 8.031 1.00 92.31 89 VAL A N 1
ATOM 650 C CA . VAL A 1 89 ? 4.043 5.008 6.972 1.00 92.31 89 VAL A CA 1
ATOM 651 C C . VAL A 1 89 ? 3.551 3.993 5.941 1.00 92.31 89 VAL A C 1
ATOM 653 O O . VAL A 1 89 ? 2.815 3.053 6.256 1.00 92.31 89 VAL A O 1
ATOM 656 N N . LEU A 1 90 ? 3.933 4.192 4.678 1.00 93.50 90 LEU A N 1
ATOM 657 C CA . LEU A 1 90 ? 3.690 3.191 3.643 1.00 93.50 90 LEU A CA 1
ATOM 658 C C . LEU A 1 90 ? 4.510 1.923 3.945 1.00 93.50 90 LEU A C 1
ATOM 660 O O . LEU A 1 90 ? 5.660 2.033 4.372 1.00 93.50 90 LEU A O 1
ATOM 664 N N . PRO A 1 91 ? 3.963 0.724 3.696 1.00 92.19 91 PRO A N 1
ATOM 665 C CA . PRO A 1 91 ? 4.716 -0.511 3.854 1.00 92.19 91 PRO A CA 1
ATOM 666 C C . PRO A 1 91 ? 5.833 -0.619 2.818 1.00 92.19 91 PRO A C 1
ATOM 668 O O . PRO A 1 91 ? 5.613 -0.262 1.660 1.00 92.19 91 PRO A O 1
ATOM 671 N N . PRO A 1 92 ? 7.014 -1.151 3.161 1.00 89.44 92 PRO A N 1
ATOM 672 C CA . PRO A 1 92 ? 7.991 -1.538 2.151 1.00 89.44 92 PRO A CA 1
ATOM 673 C C . PRO A 1 92 ? 7.415 -2.636 1.225 1.00 89.44 92 PRO A C 1
ATOM 675 O O . PRO A 1 92 ? 6.657 -3.492 1.685 1.00 89.44 92 PRO A O 1
ATOM 678 N N . PRO A 1 93 ? 7.746 -2.632 -0.082 1.00 86.69 93 PRO A N 1
ATOM 679 C CA . PRO A 1 93 ? 8.617 -1.670 -0.762 1.00 86.69 93 PRO A CA 1
ATOM 680 C C . PRO A 1 93 ? 7.924 -0.363 -1.188 1.00 86.69 93 PRO A C 1
ATOM 682 O O . PRO A 1 93 ? 8.573 0.473 -1.807 1.00 86.69 93 PRO A O 1
ATOM 685 N N . LEU A 1 94 ? 6.628 -0.151 -0.914 1.00 90.00 94 LEU A N 1
ATOM 686 C CA . LEU A 1 94 ? 5.922 1.059 -1.369 1.00 90.00 94 LEU A CA 1
ATOM 687 C C . LEU A 1 94 ? 6.564 2.341 -0.844 1.00 90.00 94 LEU A C 1
ATOM 689 O O . LEU A 1 94 ? 6.684 3.282 -1.617 1.00 90.00 94 LEU A O 1
ATOM 693 N N . SER A 1 95 ? 7.016 2.370 0.409 1.00 90.69 95 SER A N 1
ATOM 694 C CA . SER A 1 95 ? 7.718 3.525 0.994 1.00 90.69 95 SER A CA 1
ATOM 695 C C . SER A 1 95 ? 9.037 3.882 0.308 1.00 90.69 95 SER A C 1
ATOM 697 O O . SER A 1 95 ? 9.448 5.035 0.359 1.00 90.69 95 SER A O 1
ATOM 699 N N . ALA A 1 96 ? 9.696 2.925 -0.348 1.00 85.75 96 ALA A N 1
ATOM 700 C CA . ALA A 1 96 ? 10.912 3.178 -1.122 1.00 85.75 96 ALA A CA 1
ATOM 701 C C . ALA A 1 96 ? 10.613 3.692 -2.542 1.00 85.75 96 ALA A C 1
ATOM 703 O O . ALA A 1 96 ? 11.475 4.266 -3.204 1.00 85.75 96 ALA A O 1
ATOM 704 N N . LEU A 1 97 ? 9.395 3.453 -3.034 1.00 86.19 97 LEU A N 1
ATOM 705 C CA . LEU A 1 97 ? 8.989 3.738 -4.411 1.00 86.19 97 LEU A CA 1
ATOM 706 C C . LEU A 1 97 ? 8.084 4.962 -4.526 1.00 86.19 97 LEU A C 1
ATOM 708 O O . LEU A 1 97 ? 8.005 5.567 -5.595 1.00 86.19 97 LEU A O 1
ATOM 712 N N . PHE A 1 98 ? 7.381 5.286 -3.448 1.00 90.50 98 PHE A N 1
ATOM 713 C CA . PHE A 1 98 ? 6.365 6.314 -3.404 1.00 90.50 98 PHE A CA 1
ATOM 714 C C . PHE A 1 98 ? 6.402 7.056 -2.072 1.00 90.50 98 PHE A C 1
ATOM 716 O O . PHE A 1 98 ? 6.620 6.464 -1.016 1.00 90.50 98 PHE A O 1
ATOM 723 N N . SER A 1 99 ? 6.066 8.340 -2.121 1.00 91.06 99 SER A N 1
ATOM 724 C CA . SER A 1 99 ? 5.751 9.149 -0.945 1.00 91.06 99 SER A CA 1
ATOM 725 C C . SER A 1 99 ? 4.266 9.518 -0.941 1.00 91.06 99 SER A C 1
ATOM 727 O O . SER A 1 99 ? 3.617 9.567 -1.989 1.00 91.06 99 SER A O 1
ATOM 729 N N . ARG A 1 100 ? 3.682 9.750 0.239 1.00 91.62 100 ARG A N 1
ATOM 730 C CA . ARG A 1 100 ? 2.298 10.237 0.336 1.00 91.62 100 ARG A CA 1
ATOM 731 C C . ARG A 1 100 ? 2.284 11.747 0.122 1.00 91.62 100 ARG A C 1
ATOM 733 O O . ARG A 1 100 ? 3.107 12.462 0.682 1.00 91.62 100 ARG A O 1
ATOM 740 N N . ALA A 1 101 ? 1.349 12.230 -0.687 1.00 88.50 101 ALA A N 1
ATOM 741 C CA . ALA A 1 101 ? 1.062 13.652 -0.778 1.00 88.50 101 ALA A CA 1
ATOM 742 C C . ALA A 1 101 ? 0.301 14.117 0.469 1.00 88.50 101 ALA A C 1
ATOM 744 O O . ALA A 1 101 ? -0.794 13.617 0.713 1.00 88.50 101 ALA A O 1
ATOM 745 N N . ASP A 1 102 ? 0.839 15.106 1.182 1.00 85.94 102 ASP A N 1
ATOM 746 C CA . ASP A 1 102 ? 0.118 15.816 2.240 1.00 85.94 102 ASP A CA 1
ATOM 747 C C . ASP A 1 102 ? -0.357 17.199 1.751 1.00 85.94 102 ASP A C 1
ATOM 749 O O . ASP A 1 102 ? 0.373 17.865 0.999 1.00 85.94 102 ASP A O 1
ATOM 753 N N . PRO A 1 103 ? -1.557 17.660 2.164 1.00 91.12 103 PRO A N 1
ATOM 754 C CA . PRO A 1 103 ? -2.586 16.924 2.921 1.00 91.12 103 PRO A CA 1
ATOM 755 C C . PRO A 1 103 ? -3.296 15.838 2.073 1.00 91.12 103 PRO A C 1
ATOM 757 O O . PRO A 1 103 ? -3.143 15.840 0.846 1.00 91.12 103 PRO A O 1
ATOM 760 N N . PRO A 1 104 ? -4.095 14.933 2.685 1.00 93.88 104 PRO A N 1
ATOM 761 C CA . PRO A 1 104 ? -4.952 14.014 1.936 1.00 93.88 104 PRO A CA 1
ATOM 762 C C . PRO A 1 104 ? -5.872 14.766 0.967 1.00 93.88 104 PRO A C 1
ATOM 764 O O . PRO A 1 104 ? -6.339 15.870 1.245 1.00 93.88 104 PRO A O 1
ATOM 767 N N . LEU A 1 105 ? -6.152 14.137 -0.173 1.00 95.38 105 LEU A N 1
ATOM 768 C CA . LEU A 1 105 ? -7.071 14.652 -1.189 1.00 95.38 105 LEU A CA 1
ATOM 769 C C . LEU A 1 105 ? -8.522 14.646 -0.709 1.00 95.38 105 LEU A C 1
ATOM 771 O O . LEU A 1 105 ? -9.319 15.466 -1.153 1.00 95.38 105 LEU A O 1
ATOM 775 N N . ASP A 1 106 ? -8.866 13.672 0.131 1.00 96.12 106 ASP A N 1
ATOM 776 C CA . ASP A 1 106 ? -10.207 13.482 0.665 1.00 96.12 106 ASP A CA 1
ATOM 777 C C . ASP A 1 106 ? -10.149 12.685 1.973 1.00 96.12 106 ASP A C 1
ATOM 779 O O . ASP A 1 106 ? -9.247 11.864 2.168 1.00 96.12 106 ASP A O 1
ATOM 783 N N . VAL A 1 107 ? -11.135 12.904 2.839 1.00 94.06 107 VAL A N 1
ATOM 784 C CA . VAL A 1 107 ? -11.349 12.148 4.074 1.00 94.06 107 VAL A CA 1
ATOM 785 C C . VAL A 1 107 ? -12.827 11.782 4.146 1.00 94.06 107 VAL A C 1
ATOM 787 O O . VAL A 1 107 ? -13.703 12.643 4.184 1.00 94.06 107 VAL A O 1
ATOM 790 N N . THR A 1 108 ? -13.103 10.484 4.138 1.00 89.50 108 THR A N 1
ATOM 791 C CA . THR A 1 108 ? -14.466 9.939 4.189 1.00 89.50 108 THR A CA 1
ATOM 792 C C . THR A 1 108 ? -15.078 10.067 5.585 1.00 89.50 108 THR A C 1
ATOM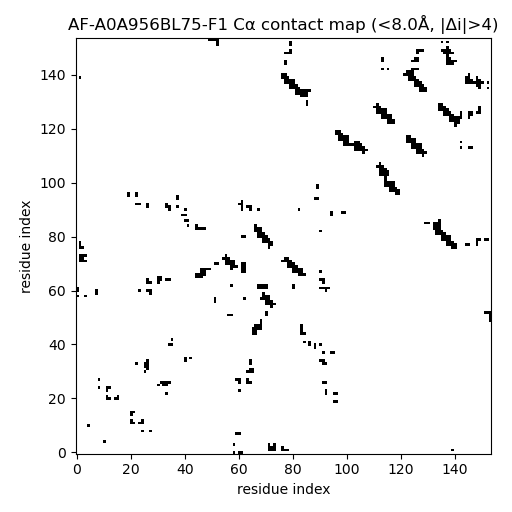 794 O O . THR A 1 108 ? -14.364 10.221 6.578 1.00 89.50 108 THR A O 1
ATOM 797 N N . ALA A 1 109 ? -16.407 9.955 5.677 1.00 83.88 109 ALA A N 1
ATOM 798 C CA . ALA A 1 109 ? -17.126 9.993 6.953 1.00 83.88 109 ALA A CA 1
ATOM 799 C C . ALA A 1 109 ? -16.705 8.852 7.898 1.00 83.88 109 ALA A C 1
ATOM 801 O O . ALA A 1 109 ? -16.719 9.014 9.115 1.00 83.88 109 ALA A O 1
ATOM 802 N N . GLU A 1 110 ? -16.281 7.719 7.338 1.00 84.94 110 GLU A N 1
ATOM 803 C CA . GLU A 1 110 ? -15.783 6.549 8.061 1.00 84.94 110 GLU A CA 1
ATOM 804 C C . GLU A 1 110 ? -14.296 6.668 8.449 1.00 84.94 110 GLU A C 1
ATOM 806 O O . GLU A 1 110 ? -13.689 5.694 8.892 1.00 84.94 110 GLU A O 1
ATOM 811 N N . GLY A 1 111 ? -13.682 7.840 8.253 1.00 90.00 111 GLY A N 1
ATOM 812 C CA . GLY A 1 111 ? -12.299 8.115 8.641 1.00 90.00 111 GLY A CA 1
ATOM 813 C C . GLY A 1 111 ? -11.239 7.544 7.697 1.00 90.00 111 GLY A C 1
ATOM 814 O O . GLY A 1 111 ? -10.055 7.593 8.019 1.00 90.00 111 GLY A O 1
ATOM 815 N N . ALA A 1 112 ? -1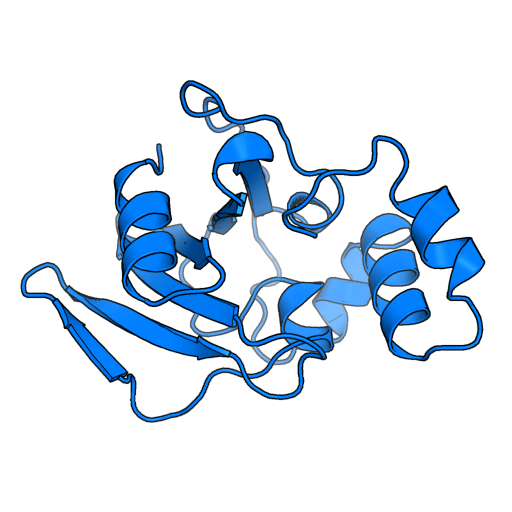1.623 7.010 6.531 1.00 95.25 112 ALA A N 1
ATOM 816 C CA . ALA A 1 112 ? -10.653 6.628 5.510 1.00 95.25 112 ALA A CA 1
ATOM 817 C C . ALA A 1 112 ? -10.141 7.856 4.748 1.00 95.25 112 ALA A C 1
ATOM 819 O O . ALA A 1 112 ? -10.932 8.695 4.316 1.00 95.25 112 ALA A O 1
ATOM 820 N N . GLU A 1 113 ? -8.834 7.924 4.531 1.00 97.44 113 GLU A N 1
ATOM 821 C CA . GLU A 1 113 ? -8.152 9.044 3.883 1.00 97.44 113 GLU A CA 1
ATOM 822 C C . GLU A 1 113 ? -7.643 8.634 2.504 1.00 97.44 113 GLU A C 1
ATOM 824 O O . GLU A 1 113 ? -7.117 7.536 2.318 1.00 97.44 113 GLU A O 1
ATOM 829 N N . LEU A 1 114 ? -7.764 9.525 1.529 1.00 97.62 114 LEU A N 1
ATOM 830 C CA . LEU A 1 114 ? -7.298 9.306 0.169 1.00 97.62 114 LEU A CA 1
ATOM 831 C C . LEU A 1 114 ? -6.067 10.165 -0.115 1.00 97.62 114 LEU A C 1
ATOM 833 O O . LEU A 1 114 ? -6.111 11.385 0.009 1.00 97.62 114 LEU A O 1
ATOM 837 N N . PHE A 1 115 ? -5.001 9.541 -0.603 1.00 96.69 115 PHE A N 1
ATOM 838 C CA . PHE A 1 115 ? -3.748 10.200 -0.951 1.00 96.69 115 PHE A CA 1
ATOM 839 C C . PHE A 1 115 ? -3.406 9.969 -2.422 1.00 96.69 115 PHE A C 1
ATOM 841 O O . PHE A 1 115 ? -3.571 8.862 -2.943 1.00 96.69 115 PHE A O 1
ATOM 848 N N . ALA A 1 116 ? -2.858 10.994 -3.076 1.00 95.81 116 ALA A N 1
ATOM 849 C CA . ALA A 1 116 ? -1.999 10.768 -4.232 1.00 95.81 116 ALA A CA 1
ATOM 850 C C . ALA A 1 116 ? -0.641 10.260 -3.738 1.00 95.81 116 ALA A C 1
ATOM 852 O O . ALA A 1 116 ? -0.081 10.799 -2.781 1.00 95.81 116 ALA A O 1
ATOM 853 N N . LEU A 1 117 ? -0.108 9.243 -4.402 1.00 94.69 117 LEU A N 1
ATOM 854 C CA . LEU A 1 117 ? 1.249 8.773 -4.193 1.00 94.69 117 LEU A CA 1
ATOM 855 C C . LEU A 1 117 ? 2.168 9.443 -5.218 1.00 94.69 117 LEU A C 1
ATOM 857 O O . LEU A 1 117 ? 1.899 9.421 -6.420 1.00 94.69 117 LEU A O 1
ATOM 861 N N . ARG A 1 118 ? 3.225 10.085 -4.725 1.00 90.69 118 ARG A N 1
ATOM 862 C CA . ARG A 1 118 ? 4.196 10.855 -5.509 1.00 90.69 118 ARG A CA 1
ATOM 863 C C . ARG A 1 118 ? 5.471 10.054 -5.728 1.00 90.69 118 ARG A C 1
ATOM 865 O O . ARG A 1 118 ? 5.611 8.944 -5.223 1.00 90.69 118 ARG A O 1
ATOM 872 N N . ASP A 1 119 ? 6.371 10.622 -6.522 1.00 86.62 119 ASP A N 1
ATOM 873 C CA . ASP A 1 119 ? 7.704 10.111 -6.865 1.00 86.62 119 ASP A CA 1
ATOM 874 C C . ASP A 1 119 ? 7.730 8.812 -7.681 1.00 86.62 119 ASP A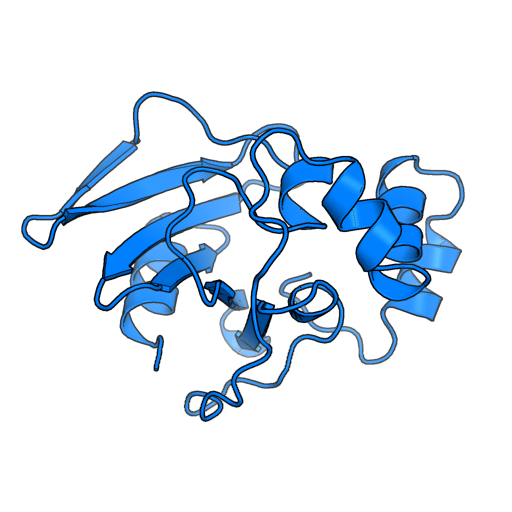 C 1
ATOM 876 O O . ASP A 1 119 ? 8.722 8.542 -8.351 1.00 86.62 119 ASP A O 1
ATOM 880 N N . GLY A 1 120 ? 6.641 8.048 -7.744 1.00 80.88 120 GLY A N 1
ATOM 881 C CA . GLY A 1 120 ? 6.526 6.891 -8.627 1.00 80.88 120 GLY A CA 1
ATOM 882 C C . GLY A 1 120 ? 6.525 7.236 -10.120 1.00 80.88 120 GLY A C 1
ATOM 883 O O . GLY A 1 120 ? 6.227 8.355 -10.529 1.00 80.88 120 GLY A O 1
ATOM 884 N N . TYR A 1 121 ? 6.836 6.245 -10.963 1.00 77.19 121 TYR A N 1
ATOM 885 C CA . TYR A 1 121 ? 6.826 6.401 -12.430 1.00 77.19 121 TYR A CA 1
ATOM 886 C C . TYR A 1 121 ? 5.426 6.545 -13.031 1.00 77.19 121 TYR A C 1
ATOM 888 O O . TYR A 1 121 ? 5.274 7.078 -14.127 1.00 77.19 121 TYR A O 1
ATOM 896 N N . LEU A 1 122 ? 4.410 6.033 -12.337 1.00 81.81 122 LEU A N 1
ATOM 897 C CA . LEU A 1 122 ? 3.017 6.094 -12.755 1.00 81.81 122 LEU A CA 1
ATOM 898 C C . LEU A 1 122 ? 2.181 6.720 -11.638 1.00 81.81 122 LEU A C 1
ATOM 900 O O . LEU A 1 122 ? 2.468 6.456 -10.465 1.00 81.81 122 LEU A O 1
ATOM 904 N N . PRO A 1 123 ? 1.133 7.494 -11.980 1.00 87.62 123 PRO A N 1
ATOM 905 C CA . PRO A 1 123 ? 0.191 8.005 -10.997 1.00 87.62 123 PRO A CA 1
ATOM 906 C C . PRO A 1 123 ? -0.424 6.851 -10.210 1.00 87.62 123 PRO A C 1
ATOM 908 O O . PRO A 1 123 ? -0.999 5.935 -10.793 1.00 87.62 123 PRO A O 1
ATOM 911 N N . LEU A 1 124 ? -0.313 6.889 -8.888 1.00 94.56 124 LEU A N 1
ATOM 912 C CA . LEU A 1 124 ? -0.895 5.885 -8.011 1.00 94.56 124 LEU A CA 1
ATOM 913 C C . LEU A 1 124 ? -1.621 6.589 -6.868 1.00 94.56 124 LEU A C 1
ATOM 915 O O . LEU A 1 124 ? -1.196 7.645 -6.407 1.00 94.56 124 LEU A O 1
ATOM 919 N N . TYR A 1 125 ? -2.727 6.014 -6.418 1.00 96.88 125 TYR A N 1
ATOM 920 C CA . TYR A 1 125 ? -3.523 6.532 -5.314 1.00 96.88 125 TYR A CA 1
ATOM 921 C C . TYR A 1 125 ? -3.644 5.469 -4.233 1.00 96.88 125 TYR A C 1
ATOM 923 O O . TYR A 1 125 ? -3.714 4.274 -4.533 1.00 96.88 125 TYR A O 1
ATOM 931 N N . ALA A 1 126 ? -3.691 5.919 -2.98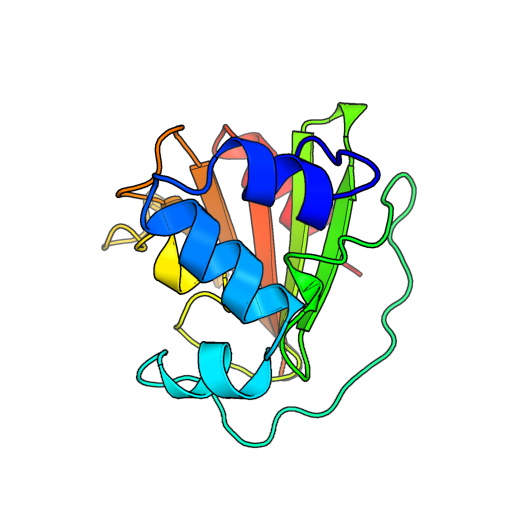3 1.00 97.44 126 ALA A N 1
ATOM 932 C CA . ALA A 1 126 ? -3.891 5.069 -1.821 1.00 97.44 126 ALA A CA 1
ATOM 933 C C . ALA A 1 126 ? -5.070 5.579 -0.995 1.00 97.44 126 ALA A C 1
ATOM 935 O O . ALA A 1 126 ? -5.062 6.720 -0.545 1.00 97.44 126 ALA A O 1
ATOM 936 N N . ALA A 1 127 ? -6.066 4.726 -0.778 1.00 97.69 127 ALA A N 1
ATOM 937 C CA . ALA A 1 127 ? -7.100 4.936 0.223 1.00 97.69 127 ALA A CA 1
ATOM 938 C C . ALA A 1 127 ? -6.705 4.161 1.483 1.00 97.69 127 ALA A C 1
ATOM 940 O O . ALA A 1 127 ? -6.547 2.943 1.427 1.00 97.69 127 ALA A O 1
ATOM 941 N N . ARG A 1 128 ? -6.520 4.855 2.602 1.00 97.56 128 ARG A N 1
ATOM 942 C CA . ARG A 1 128 ? -6.060 4.299 3.874 1.00 97.56 128 ARG A CA 1
ATOM 943 C C . ARG A 1 128 ? -7.195 4.264 4.885 1.00 97.56 128 ARG A C 1
ATOM 945 O O . ARG A 1 128 ? -7.890 5.259 5.039 1.00 97.56 128 ARG A O 1
ATOM 952 N N . ARG A 1 129 ? -7.319 3.172 5.635 1.00 97.19 129 ARG A N 1
ATOM 953 C CA . ARG A 1 129 ? -8.148 3.084 6.846 1.00 97.19 129 ARG A CA 1
ATOM 954 C C . ARG A 1 129 ? -7.335 2.461 7.973 1.00 97.19 129 ARG A C 1
ATOM 956 O O . ARG A 1 129 ? -6.681 1.446 7.745 1.00 97.19 129 ARG A O 1
ATOM 963 N N . LYS A 1 130 ? -7.401 3.051 9.165 1.00 95.75 130 LYS A N 1
ATOM 964 C CA . LYS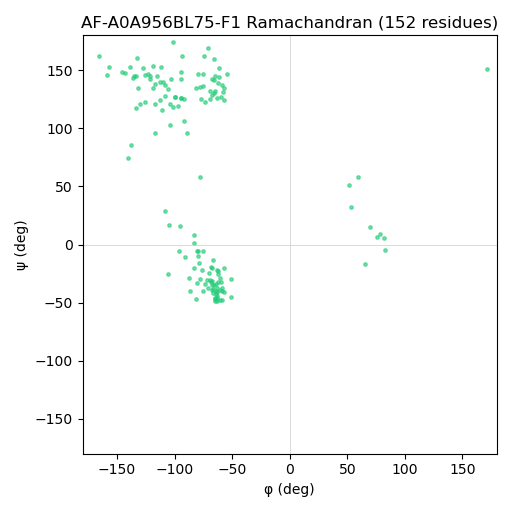 A 1 130 ? -6.907 2.446 10.407 1.00 95.75 130 LYS A CA 1
ATOM 965 C C . LYS A 1 130 ? -8.107 1.952 11.207 1.00 95.75 130 LYS A C 1
ATOM 967 O O . LYS A 1 130 ? -9.009 2.744 11.466 1.00 95.75 130 LYS A O 1
ATOM 972 N N . ALA A 1 131 ? -8.163 0.662 11.506 1.00 93.12 131 ALA A N 1
ATOM 973 C CA . ALA A 1 131 ? -9.251 0.055 12.266 1.00 93.12 131 ALA A CA 1
ATOM 974 C C . ALA A 1 131 ? -8.784 -1.267 12.880 1.00 93.12 131 ALA A C 1
ATOM 976 O O . ALA A 1 131 ? -7.986 -1.973 12.267 1.00 93.12 131 ALA A O 1
ATOM 977 N N . ASP A 1 132 ? -9.295 -1.590 14.069 1.00 90.31 132 ASP A N 1
ATOM 978 C CA . ASP A 1 132 ? -9.086 -2.878 14.747 1.00 90.31 132 ASP A CA 1
ATOM 979 C C . ASP A 1 132 ? -7.606 -3.278 14.907 1.00 90.31 132 ASP A C 1
ATOM 981 O O . ASP A 1 132 ? -7.262 -4.453 14.880 1.00 90.31 132 ASP A O 1
ATOM 985 N N . GLY A 1 133 ? -6.709 -2.298 15.071 1.00 91.94 133 GLY A N 1
ATOM 986 C CA . GLY A 1 133 ? -5.267 -2.539 15.188 1.00 91.94 133 GLY A CA 1
ATOM 987 C C . GLY A 1 133 ? -4.538 -2.737 13.854 1.00 91.94 133 GLY A C 1
ATOM 988 O O . GLY A 1 133 ? -3.339 -3.003 13.861 1.00 91.94 133 GLY A O 1
ATOM 989 N N . HIS A 1 134 ? -5.214 -2.562 12.716 1.00 95.38 134 HIS A N 1
ATOM 990 C CA . HIS A 1 134 ? -4.643 -2.697 11.377 1.00 95.38 134 HIS A CA 1
ATOM 991 C C . HIS A 1 134 ? -4.641 -1.370 10.613 1.00 95.38 134 HIS A C 1
ATOM 993 O O . HIS A 1 134 ? -5.606 -0.604 10.662 1.00 95.38 134 HIS A O 1
ATOM 999 N N . THR A 1 135 ? -3.614 -1.149 9.788 1.00 97.00 135 THR A N 1
ATOM 1000 C CA . THR A 1 135 ? -3.682 -0.166 8.696 1.00 97.00 135 THR A CA 1
ATOM 1001 C C . THR A 1 135 ? -3.913 -0.883 7.370 1.00 97.00 135 THR A C 1
ATOM 1003 O O . THR A 1 135 ? -3.071 -1.648 6.905 1.00 97.00 135 THR A O 1
ATOM 1006 N N . THR A 1 136 ? -5.030 -0.585 6.711 1.00 97.50 136 THR A N 1
ATOM 1007 C CA . THR A 1 136 ? -5.352 -1.090 5.372 1.00 97.50 136 THR A CA 1
ATOM 1008 C C . THR A 1 136 ? -5.182 0.000 4.324 1.00 97.50 136 THR A C 1
ATOM 1010 O O . THR A 1 136 ? -5.694 1.106 4.481 1.00 97.50 136 THR A O 1
ATOM 1013 N N . TYR A 1 137 ? -4.527 -0.340 3.220 1.00 97.75 137 TYR A N 1
ATOM 1014 C CA . TYR A 1 137 ? -4.359 0.482 2.033 1.00 97.75 137 TYR A CA 1
ATOM 1015 C C . TYR A 1 137 ? -5.025 -0.188 0.828 1.00 97.75 137 TYR A C 1
ATOM 1017 O O . TYR A 1 137 ? -4.649 -1.287 0.425 1.00 97.75 137 TYR A O 1
ATOM 1025 N N . GLY A 1 138 ? -5.986 0.494 0.212 1.00 97.50 138 GLY A N 1
ATOM 1026 C CA . GLY A 1 138 ? -6.465 0.195 -1.132 1.00 97.50 138 GLY A CA 1
ATOM 1027 C C . GLY A 1 138 ? -5.686 1.007 -2.162 1.00 97.50 138 GLY A C 1
ATOM 1028 O O . GLY A 1 138 ? -5.633 2.229 -2.064 1.00 97.50 138 GLY A O 1
ATOM 1029 N N . LEU A 1 139 ? -5.090 0.343 -3.148 1.00 97.50 139 LEU A N 1
ATOM 1030 C CA . LEU A 1 139 ? -4.248 0.947 -4.177 1.00 97.50 139 LEU A CA 1
ATOM 1031 C C . LEU A 1 139 ? -4.910 0.856 -5.551 1.00 97.50 139 LEU A C 1
ATOM 1033 O O . LEU A 1 139 ? -5.466 -0.183 -5.918 1.00 97.50 139 LEU A O 1
ATOM 1037 N N . GLY A 1 140 ? -4.788 1.923 -6.336 1.00 96.44 140 GLY A N 1
ATOM 1038 C CA . GLY A 1 140 ? -5.258 1.953 -7.718 1.00 96.44 140 GLY A CA 1
ATOM 1039 C C . GLY A 1 140 ? -4.712 3.142 -8.503 1.00 96.44 140 GLY A C 1
ATOM 1040 O O . GLY A 1 140 ? -4.248 4.123 -7.926 1.00 96.44 140 GLY A O 1
ATOM 1041 N N . PHE A 1 141 ? -4.781 3.062 -9.832 1.00 95.06 141 PHE A N 1
ATOM 1042 C CA . PHE A 1 141 ? -4.316 4.129 -10.732 1.00 95.06 141 PHE A CA 1
ATOM 1043 C C . PHE A 1 141 ? -5.263 5.343 -10.792 1.00 95.06 141 PHE A C 1
ATOM 1045 O O . PHE A 1 141 ? -4.927 6.358 -11.394 1.00 95.06 141 PHE A O 1
ATOM 1052 N N . THR A 1 142 ? -6.430 5.265 -10.142 1.00 95.69 142 THR A N 1
ATOM 1053 C CA . THR A 1 142 ? -7.344 6.397 -9.929 1.00 95.69 142 THR A CA 1
ATOM 1054 C C . THR A 1 142 ? -7.818 6.466 -8.469 1.00 95.69 142 THR A C 1
ATOM 1056 O O . THR A 1 142 ? -7.788 5.445 -7.766 1.00 95.69 142 THR A O 1
ATOM 1059 N N . PRO A 1 143 ? -8.313 7.629 -8.002 1.00 96.56 143 PRO A N 1
ATOM 1060 C CA . PRO A 1 143 ? -8.955 7.768 -6.694 1.00 96.56 143 PRO A CA 1
ATOM 1061 C C . PRO A 1 143 ? -10.066 6.742 -6.432 1.00 96.56 143 PRO A C 1
ATOM 1063 O O . PRO A 1 143 ? -10.130 6.120 -5.371 1.00 96.56 143 PRO A O 1
ATOM 1066 N N . GLU A 1 144 ? -10.943 6.530 -7.412 1.00 96.56 144 GLU A N 1
ATOM 1067 C CA . GLU A 1 144 ? -12.090 5.626 -7.313 1.00 96.56 144 GLU A CA 1
ATOM 1068 C C . GLU A 1 144 ? -11.638 4.171 -7.203 1.00 96.56 144 GLU A C 1
ATOM 1070 O O . GLU A 1 144 ? -12.225 3.395 -6.445 1.00 96.56 144 GLU A O 1
ATOM 1075 N N . ALA A 1 145 ? -10.579 3.812 -7.933 1.00 96.50 145 ALA A N 1
ATOM 1076 C CA . ALA A 1 145 ? -9.964 2.495 -7.892 1.00 96.50 145 ALA A CA 1
ATOM 1077 C C . ALA A 1 145 ? -9.352 2.212 -6.511 1.00 96.50 145 ALA A C 1
ATOM 1079 O O . ALA A 1 145 ? -9.627 1.163 -5.929 1.00 96.50 145 ALA A O 1
ATOM 1080 N N . ALA A 1 146 ? -8.617 3.169 -5.938 1.00 97.12 146 ALA A N 1
ATOM 1081 C CA . ALA A 1 146 ? -8.058 3.050 -4.592 1.00 97.12 146 ALA A CA 1
ATOM 1082 C C . ALA A 1 146 ? -9.154 2.877 -3.523 1.00 97.12 146 ALA A C 1
ATOM 1084 O O . ALA A 1 146 ? -9.107 1.940 -2.723 1.00 97.12 146 ALA A O 1
ATOM 1085 N N . ARG A 1 147 ? -10.209 3.708 -3.563 1.00 97.44 147 ARG A N 1
ATOM 1086 C CA . ARG A 1 147 ? -11.370 3.570 -2.661 1.00 97.44 147 ARG A CA 1
ATOM 1087 C C . ARG A 1 147 ? -12.078 2.227 -2.835 1.00 97.44 147 ARG A C 1
ATOM 1089 O O . ARG A 1 147 ? -12.528 1.637 -1.858 1.00 97.44 147 ARG A O 1
ATOM 1096 N N . ARG A 1 148 ? -12.203 1.741 -4.074 1.00 96.62 148 ARG A N 1
ATOM 1097 C CA . ARG A 1 148 ? -12.788 0.426 -4.357 1.00 96.62 148 ARG A CA 1
ATOM 1098 C C . ARG A 1 148 ? -11.956 -0.691 -3.746 1.00 96.62 148 ARG A C 1
ATOM 1100 O O . ARG A 1 148 ? -12.524 -1.523 -3.056 1.00 96.62 148 ARG A O 1
ATOM 1107 N N . ALA A 1 149 ? -10.643 -0.674 -3.948 1.00 97.31 149 ALA A N 1
ATOM 1108 C CA . ALA A 1 149 ? -9.753 -1.666 -3.361 1.00 97.31 149 ALA A CA 1
ATOM 1109 C C . ALA A 1 149 ? -9.874 -1.693 -1.829 1.00 97.31 149 ALA A C 1
ATOM 1111 O O . ALA A 1 149 ? -9.961 -2.766 -1.248 1.00 97.31 149 ALA A O 1
ATOM 1112 N N . LEU A 1 150 ? -9.978 -0.528 -1.180 1.00 97.19 150 LEU A N 1
ATOM 1113 C CA . LEU A 1 150 ? -10.175 -0.447 0.270 1.00 97.19 150 LEU A CA 1
ATOM 1114 C C . LEU A 1 150 ? -11.518 -1.044 0.735 1.00 97.19 150 LEU A C 1
ATOM 1116 O O . LEU A 1 150 ? -11.592 -1.616 1.819 1.00 97.19 150 LEU A O 1
ATOM 1120 N N . ARG A 1 151 ? -12.584 -0.918 -0.065 1.00 96.25 151 ARG A N 1
ATOM 1121 C CA . ARG A 1 151 ? -13.880 -1.563 0.223 1.00 96.25 151 ARG A CA 1
ATOM 1122 C C . ARG A 1 151 ? -13.850 -3.075 0.022 1.00 96.25 151 ARG A C 1
ATOM 1124 O O . ARG A 1 151 ? -14.587 -3.774 0.702 1.00 96.25 151 ARG A O 1
ATOM 1131 N N . ASP A 1 152 ? -13.019 -3.551 -0.900 1.00 96.38 152 ASP A N 1
ATOM 1132 C CA . ASP A 1 152 ? -12.840 -4.975 -1.191 1.00 96.38 152 ASP A CA 1
ATOM 1133 C C . ASP A 1 152 ? -11.904 -5.665 -0.165 1.00 96.38 152 ASP A C 1
ATOM 1135 O O . ASP A 1 152 ? -11.717 -6.882 -0.230 1.00 96.38 152 ASP A O 1
ATOM 1139 N N . ALA A 1 153 ? -11.299 -4.908 0.762 1.00 93.94 153 ALA A N 1
ATOM 1140 C CA . ALA A 1 153 ? -10.407 -5.424 1.799 1.00 93.94 153 ALA A CA 1
ATOM 1141 C C . ALA A 1 153 ? -11.130 -6.345 2.805 1.00 93.94 153 ALA A C 1
ATOM 1143 O O . ALA A 1 153 ? -12.311 -6.112 3.079 1.00 93.94 153 ALA A O 1
ATOM 1144 N N . PRO A 1 154 ? -10.441 -7.392 3.308 1.00 86.75 154 PRO A N 1
ATOM 1145 C CA . PRO A 1 154 ? -11.012 -8.377 4.224 1.00 86.75 154 PRO A CA 1
ATOM 1146 C C . PRO A 1 154 ? -11.270 -7.823 5.628 1.00 86.75 154 PRO A C 1
ATOM 1148 O O . PRO A 1 154 ? -10.668 -6.782 5.979 1.00 86.75 154 PRO A O 1
#

Foldseek 3Di:
DQQDDVDLLVVLVVVVVDPLSVQLVCCQVPVLVSQVPFPQRDNDAAADDDDAFPQWDWDCSLQSHHQWTKIHRNVLSKMKIKHQADGPARRPPLNVAWDWDPPFPDADPLGWTKTFTPNHPATKIWTWDDDPRMIMIMIHSDRVNRVVSSVSGD

Sequence (154 aa):
LITGSGDARADARQLADEPRAQEILLAIGSPADAAAKVEGWPADLADERLRTPNGYRVNPVLSAARGVSAFSHADRQLAIVVVNGETDVLPPPLSALFSRADPPLDVTAEGAELFALRDGYLPLYAARRKADGHTTYGLGFTPEAARRALRDAP

pLDDT: mean 86.66, std 12.47, range [46.44, 97.75]

Solvent-accessible surface area (backbone atoms only — not comparable to full-atom values): 8280 Å² total; per-residue (Å²): 128,39,70,62,71,96,48,64,66,62,56,31,58,78,39,60,90,37,77,62,26,48,47,49,47,36,17,64,73,39,22,68,63,41,43,74,70,42,82,85,54,79,87,82,42,52,78,65,92,73,73,78,39,92,83,42,42,82,29,72,58,59,27,34,28,78,12,30,44,22,32,24,24,49,95,77,42,19,26,34,38,36,32,53,36,73,62,93,61,64,59,44,40,50,47,79,48,33,46,78,44,81,74,62,79,44,71,47,97,88,65,33,34,28,26,50,38,38,87,42,97,57,73,36,17,37,19,36,38,76,57,98,60,24,22,36,34,1,26,12,72,39,68,68,42,2,47,46,24,43,68,58,50,120

Mean predicted aligned error: 5.7 Å

Nearest PDB structures (foldseek):
  1d1j-assembly1_B  TM=6.198E-01  e=4.362E+00  Homo sapiens
  3cm1-assembly1_A  TM=3.664E-01  e=6.848E-01  Thermobifida fusca YX
  1mhm-assembly1_A  TM=4.109E-01  e=3.048E+00  Solanum tuberosum
  2m47-assembly1_A  TM=2.371E-01  e=1.104E+00  Corynebacterium glutamicum ATCC 13032
  8wu8-assembly1_A  TM=2.879E-01  e=4.916E+00  Homo sapiens

Radius of gyration: 14.22 Å; Cα contacts (8 Å, |Δi|>4): 338; chains: 1; bounding box: 37×32×32 Å